Protein AF-A0A176RZR8-F1 (afdb_monomer)

Foldseek 3Di:
DDPVVVVVLCVVQVQQQHDSVVSVVCVVVVHDRDRDPDHPVLVVV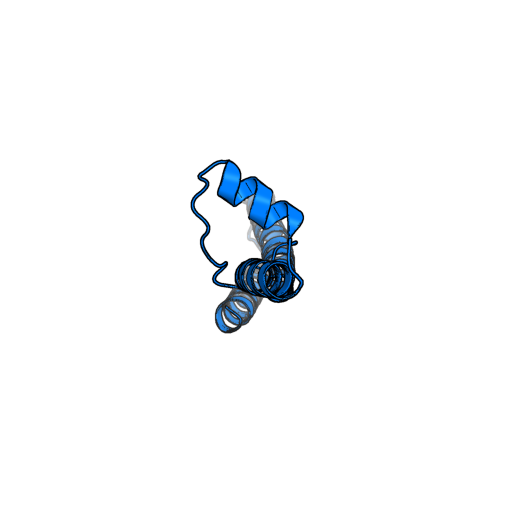LVVLVVVLVVLVVVLVVQCVVQVVHDGPVVVSVVSVVVSVVSVVVNVVSD

Structure (mmCIF, N/CA/C/O backbone):
data_AF-A0A176RZR8-F1
#
_entry.id   AF-A0A176RZR8-F1
#
loop_
_atom_site.group_PDB
_atom_site.id
_atom_site.type_symbol
_atom_site.label_atom_id
_atom_site.label_alt_id
_atom_site.label_comp_id
_atom_site.label_asym_id
_atom_site.label_entity_id
_atom_site.label_seq_id
_atom_site.pdbx_PDB_ins_code
_atom_site.Cartn_x
_atom_site.Cartn_y
_atom_site.Cartn_z
_atom_site.occupancy
_atom_site.B_iso_or_equiv
_atom_site.auth_seq_id
_atom_site.auth_comp_id
_atom_site.auth_asym_id
_atom_site.auth_atom_id
_atom_site.pdbx_PDB_model_num
ATOM 1 N N . MET A 1 1 ? -29.771 3.290 31.545 1.00 61.56 1 MET A N 1
ATOM 2 C CA . MET A 1 1 ? -28.440 2.669 31.414 1.00 61.56 1 MET A CA 1
ATOM 3 C C . MET A 1 1 ? -27.673 2.933 32.684 1.00 61.56 1 MET A C 1
ATOM 5 O O . MET A 1 1 ? -27.531 4.091 33.055 1.00 61.56 1 MET A O 1
ATOM 9 N N . SER A 1 2 ? -27.223 1.879 33.352 1.00 87.38 2 SER A N 1
ATOM 10 C CA . SER A 1 2 ? -26.266 2.013 34.448 1.00 87.38 2 SER A CA 1
ATOM 11 C C . SER A 1 2 ? -24.863 2.290 33.899 1.00 87.38 2 SER A C 1
ATOM 13 O O . SER A 1 2 ? -24.547 1.954 32.755 1.00 87.38 2 SER A O 1
ATOM 15 N N . GLU A 1 3 ? -23.998 2.872 34.724 1.00 87.44 3 GLU A N 1
ATOM 16 C CA . GLU A 1 3 ? -22.592 3.105 34.377 1.00 87.44 3 GLU A CA 1
ATOM 17 C C . GLU A 1 3 ? -21.876 1.798 33.987 1.00 87.44 3 GLU A C 1
ATOM 19 O O . GLU A 1 3 ? -21.123 1.756 33.013 1.00 87.44 3 GLU A O 1
ATOM 24 N N . SER A 1 4 ? -22.209 0.690 34.662 1.00 89.56 4 SER A N 1
AT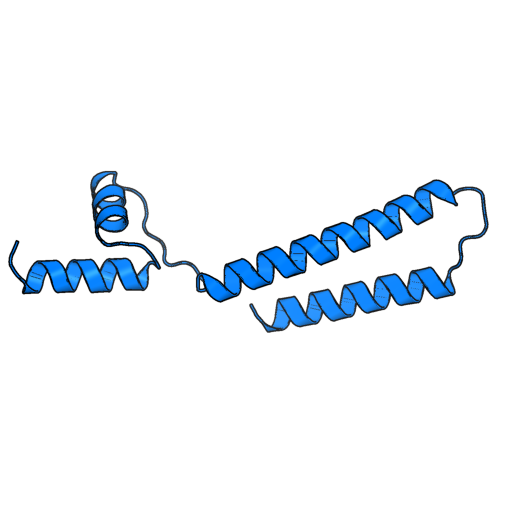OM 25 C CA . SER A 1 4 ? -21.658 -0.635 34.351 1.00 89.56 4 SER A CA 1
ATOM 26 C C . SER A 1 4 ? -22.058 -1.152 32.962 1.00 89.56 4 SER A C 1
ATOM 28 O O . SER A 1 4 ? -21.263 -1.803 32.283 1.00 89.56 4 SER A O 1
ATOM 30 N N . GLU A 1 5 ? -23.276 -0.851 32.504 1.00 87.25 5 GLU A N 1
ATOM 31 C CA . GLU A 1 5 ? -23.747 -1.229 31.169 1.00 87.25 5 GLU A CA 1
ATOM 32 C C . GLU A 1 5 ? -23.052 -0.401 30.094 1.00 87.25 5 GLU A C 1
ATOM 34 O O . GLU A 1 5 ? -22.638 -0.943 29.068 1.00 87.25 5 GLU A O 1
ATOM 39 N N . TYR A 1 6 ? -22.877 0.900 30.343 1.00 91.06 6 TYR A N 1
ATOM 40 C CA . TYR A 1 6 ? -22.131 1.765 29.436 1.00 91.06 6 TYR A CA 1
ATOM 41 C C . TYR A 1 6 ? -20.683 1.292 29.284 1.00 91.06 6 TYR A C 1
ATOM 43 O O . TYR A 1 6 ? -20.182 1.208 28.163 1.00 91.06 6 TYR A O 1
ATOM 51 N N . LEU A 1 7 ? -20.030 0.907 30.384 1.00 92.31 7 LEU A N 1
ATOM 52 C CA . LEU A 1 7 ? -18.643 0.447 30.363 1.00 92.31 7 LEU A CA 1
ATOM 53 C C . LEU A 1 7 ? -18.467 -0.840 29.540 1.00 92.31 7 LEU A C 1
ATOM 55 O O . LEU A 1 7 ? -17.537 -0.939 28.741 1.00 92.31 7 LEU A O 1
ATOM 59 N N . LYS A 1 8 ? -19.407 -1.789 29.649 1.00 91.38 8 LYS A N 1
ATOM 60 C CA . LYS A 1 8 ? -19.422 -3.018 28.831 1.00 91.38 8 LYS A CA 1
ATOM 61 C C . LYS A 1 8 ? -19.613 -2.723 27.340 1.00 91.38 8 LYS A C 1
ATOM 63 O O . LYS A 1 8 ? -18.965 -3.345 26.494 1.00 91.38 8 LYS A O 1
ATOM 68 N N . LEU A 1 9 ? -20.490 -1.772 27.004 1.00 91.69 9 LEU A N 1
ATOM 69 C CA . LEU A 1 9 ? -20.690 -1.327 25.620 1.00 91.69 9 LEU A CA 1
ATOM 70 C C . LEU A 1 9 ? -19.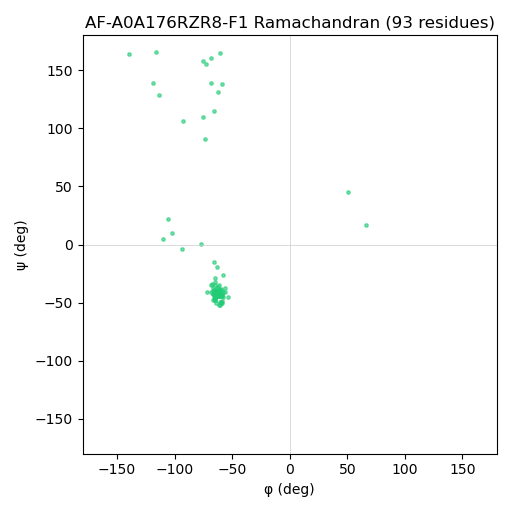444 -0.626 25.073 1.00 91.69 9 LEU A C 1
ATOM 72 O O . LEU A 1 9 ? -19.067 -0.878 23.930 1.00 91.69 9 LEU A O 1
ATOM 76 N N . LYS A 1 10 ? -18.786 0.201 25.892 1.00 92.12 10 LYS A N 1
ATOM 77 C CA . LYS A 1 10 ? -17.529 0.874 25.555 1.00 92.12 10 LYS A CA 1
ATOM 78 C C . LYS A 1 10 ? -16.417 -0.127 25.246 1.00 92.12 10 LYS A C 1
ATOM 80 O O . LYS A 1 10 ? -15.890 -0.085 24.141 1.00 92.12 10 LYS A O 1
ATOM 85 N N . GLN A 1 11 ? -16.164 -1.090 26.132 1.00 90.88 11 GLN A N 1
ATOM 86 C CA . GLN A 1 11 ? -15.167 -2.148 25.905 1.00 90.88 11 GLN A CA 1
ATOM 87 C C . GLN A 1 11 ? -15.449 -2.967 24.634 1.00 90.88 11 GLN A C 1
ATOM 89 O O . GLN A 1 11 ? -14.541 -3.279 23.861 1.00 90.88 11 GLN A O 1
ATOM 94 N N . SER A 1 12 ? -16.721 -3.296 24.381 1.00 89.25 12 SER A N 1
ATOM 95 C CA . SER A 1 12 ? -17.120 -4.034 23.173 1.00 89.25 12 SER A CA 1
ATOM 96 C C . SER A 1 12 ? -16.892 -3.216 21.896 1.00 89.25 12 SER A C 1
ATOM 98 O O . SER A 1 12 ? -16.445 -3.753 20.884 1.00 89.25 12 SER A O 1
ATOM 100 N N . ALA A 1 13 ? -17.191 -1.916 21.938 1.00 89.75 13 ALA A N 1
ATOM 101 C CA . ALA A 1 13 ? -16.990 -1.004 20.818 1.00 89.75 13 ALA A CA 1
ATOM 102 C C . ALA A 1 13 ? -15.494 -0.773 20.533 1.00 89.75 13 ALA A C 1
ATOM 104 O O . ALA A 1 13 ? -15.080 -0.815 19.373 1.00 89.75 13 ALA A O 1
ATOM 105 N N . GLU A 1 14 ? -14.681 -0.624 21.583 1.00 87.81 14 GLU A N 1
ATOM 106 C CA . GLU A 1 14 ? -13.220 -0.489 21.505 1.00 87.81 14 GLU A CA 1
ATOM 107 C C . GLU A 1 14 ? -12.568 -1.728 20.883 1.00 87.81 14 GLU A C 1
ATOM 109 O O . GLU A 1 14 ? -11.780 -1.597 19.951 1.00 87.81 14 GLU A O 1
ATOM 114 N N . THR A 1 15 ? -12.987 -2.932 21.292 1.00 84.56 15 THR A N 1
ATOM 115 C CA . THR A 1 15 ? -12.506 -4.204 20.710 1.00 84.56 15 THR A CA 1
ATOM 116 C C . THR A 1 15 ? -12.769 -4.294 19.198 1.00 84.56 15 THR A C 1
ATOM 118 O O . THR A 1 15 ? -12.065 -4.984 18.462 1.00 84.56 15 THR A O 1
ATOM 121 N N . LEU A 1 16 ? -13.783 -3.581 18.706 1.00 86.31 16 LEU A N 1
ATOM 122 C CA . LEU A 1 16 ? -14.168 -3.547 17.296 1.00 86.31 16 LEU A CA 1
ATOM 123 C C . LEU A 1 16 ? -13.697 -2.274 16.572 1.00 86.31 16 LEU A C 1
ATOM 125 O O . LEU A 1 16 ? -14.103 -2.049 15.429 1.00 86.31 16 LEU A O 1
ATOM 129 N N . ASN A 1 17 ? -12.847 -1.458 17.208 1.00 82.62 17 ASN A N 1
ATOM 130 C CA . ASN A 1 17 ? -12.348 -0.180 16.691 1.00 82.62 17 ASN A CA 1
ATOM 131 C C . ASN A 1 17 ? -13.475 0.753 16.201 1.00 82.62 17 ASN A C 1
ATOM 133 O O . ASN A 1 17 ? -13.407 1.310 15.103 1.00 82.62 17 ASN A O 1
ATOM 137 N N . MET A 1 18 ? -14.554 0.889 16.975 1.00 88.69 18 MET A N 1
ATOM 138 C CA . MET A 1 18 ? -15.675 1.774 16.644 1.00 88.69 18 MET A CA 1
ATOM 139 C C . MET A 1 18 ? -16.205 2.517 17.870 1.00 88.69 18 MET A C 1
ATOM 141 O O . MET A 1 18 ? -15.946 2.145 19.009 1.00 88.69 18 MET A O 1
ATOM 145 N N . SER A 1 19 ? -16.978 3.578 17.639 1.00 90.31 19 SER A N 1
ATOM 146 C CA . SER A 1 19 ? -17.632 4.312 18.723 1.00 90.31 19 SER A CA 1
ATOM 147 C C . SER A 1 19 ? -18.806 3.523 19.313 1.00 90.31 19 SER A C 1
ATOM 149 O O . SER A 1 19 ? -19.439 2.713 18.628 1.00 90.31 19 SER A O 1
ATOM 151 N N . VAL A 1 20 ? -19.151 3.799 20.575 1.00 92.50 20 VAL A N 1
ATOM 152 C CA . VAL A 1 20 ? -20.310 3.184 21.248 1.00 92.50 20 VAL A CA 1
ATOM 153 C C . VAL A 1 20 ? -21.612 3.352 20.445 1.00 92.50 20 VAL A C 1
ATOM 155 O O . VAL A 1 20 ? -22.300 2.350 20.241 1.00 92.50 20 VAL A O 1
ATOM 158 N N . PRO A 1 21 ? -21.949 4.541 19.897 1.00 93.19 21 PRO A N 1
ATOM 159 C CA . PRO A 1 21 ? -23.136 4.689 19.053 1.00 93.19 21 PRO A CA 1
ATOM 160 C C . PRO A 1 21 ? -23.100 3.820 17.789 1.00 93.19 21 PRO A C 1
ATOM 162 O O . PRO A 1 21 ? -24.114 3.229 17.417 1.00 93.19 21 PRO A O 1
ATOM 165 N N . ALA A 1 22 ? -21.938 3.700 17.135 1.00 91.12 22 ALA A N 1
ATOM 166 C CA . ALA A 1 22 ? -21.786 2.870 15.940 1.00 91.12 22 ALA A CA 1
ATOM 167 C C . ALA A 1 22 ? -21.945 1.375 16.258 1.00 91.12 22 ALA A C 1
ATOM 169 O O . ALA A 1 22 ? -22.603 0.653 15.504 1.00 91.12 22 ALA A O 1
ATOM 170 N N . PHE A 1 23 ? -21.400 0.929 17.393 1.00 92.06 23 PHE A N 1
ATOM 171 C CA . PHE A 1 23 ? -21.558 -0.432 17.897 1.00 92.06 23 PHE A CA 1
ATOM 172 C C . PHE A 1 23 ? -23.023 -0.768 18.174 1.00 92.06 23 PHE A C 1
ATOM 174 O O . PHE A 1 23 ? -23.537 -1.754 17.646 1.00 92.06 23 PHE A O 1
ATOM 181 N N . VAL A 1 24 ? -23.715 0.076 18.946 1.00 93.19 24 VAL A N 1
ATOM 182 C CA . VAL A 1 24 ? -25.130 -0.130 19.289 1.00 93.19 24 VAL A CA 1
ATOM 183 C C . VAL A 1 24 ? -25.993 -0.145 18.028 1.00 93.19 24 VAL A C 1
ATOM 185 O O . VAL A 1 24 ? -26.815 -1.045 17.870 1.00 93.19 24 VAL A O 1
ATOM 188 N N . LYS A 1 25 ? -25.756 0.778 17.085 1.00 93.69 25 LYS A N 1
ATOM 189 C CA . LYS A 1 25 ? -26.465 0.818 15.798 1.00 93.69 25 LYS A CA 1
ATOM 190 C C . LYS A 1 25 ? -26.278 -0.473 14.998 1.00 93.69 25 LYS A C 1
ATOM 192 O O . LYS A 1 25 ? -27.263 -1.064 14.567 1.00 93.69 25 LYS A O 1
ATOM 197 N N . LYS A 1 26 ? -25.037 -0.939 14.819 1.00 90.81 26 LYS A N 1
ATOM 198 C CA . LYS A 1 26 ? -24.757 -2.175 14.069 1.00 90.81 26 LYS A CA 1
ATOM 199 C C . LYS A 1 26 ? -25.324 -3.416 14.760 1.00 90.81 26 LYS A C 1
ATOM 201 O O . LYS A 1 26 ? -25.862 -4.289 14.084 1.00 90.81 26 LYS A O 1
ATOM 206 N N . LYS A 1 27 ? -25.246 -3.476 16.093 1.00 89.25 27 LYS A N 1
ATOM 207 C CA . LYS A 1 27 ? -25.825 -4.566 16.887 1.00 89.25 27 LYS A CA 1
ATOM 208 C C . LYS A 1 27 ? -27.350 -4.605 16.753 1.00 89.25 27 LYS A C 1
ATOM 210 O O . LYS A 1 27 ? -27.902 -5.677 16.541 1.00 89.25 27 LYS A O 1
ATOM 215 N N . ALA A 1 28 ? -28.016 -3.449 16.803 1.00 91.88 28 ALA A N 1
ATOM 216 C CA . ALA A 1 28 ? -29.463 -3.336 16.601 1.00 91.88 28 ALA A CA 1
ATOM 217 C C . ALA A 1 28 ? -29.897 -3.727 15.178 1.00 91.88 28 ALA A C 1
ATOM 219 O O . ALA A 1 28 ? -30.969 -4.288 14.992 1.00 91.88 28 ALA A O 1
ATOM 220 N N . GLN A 1 29 ? -29.047 -3.479 14.179 1.00 93.25 29 GLN A N 1
ATOM 221 C CA . GLN A 1 29 ? -29.265 -3.896 12.790 1.00 93.25 29 GLN A CA 1
ATOM 222 C C . GLN A 1 29 ? -28.987 -5.391 12.542 1.00 93.25 29 GLN A C 1
ATOM 224 O O . GLN A 1 29 ? -29.088 -5.841 11.404 1.00 93.25 29 GLN A O 1
ATOM 229 N N . GLY A 1 30 ? -28.593 -6.161 13.565 1.00 87.88 30 GLY A N 1
ATOM 230 C CA . GLY A 1 30 ? -28.228 -7.574 13.413 1.00 87.88 30 GLY A CA 1
ATOM 231 C C . GLY A 1 30 ? -26.959 -7.799 12.582 1.00 87.88 30 GLY A C 1
ATOM 232 O O . GLY A 1 30 ? -26.718 -8.907 12.107 1.00 87.88 30 GLY A O 1
ATOM 233 N N . ALA A 1 31 ? -26.140 -6.761 12.380 1.00 86.31 31 ALA A N 1
ATOM 234 C CA . ALA A 1 31 ? -24.938 -6.862 11.566 1.00 86.31 31 ALA A CA 1
ATOM 235 C C . ALA A 1 31 ? -23.897 -7.760 12.247 1.00 86.31 31 ALA A C 1
ATOM 237 O O . ALA A 1 31 ? -23.651 -7.654 13.451 1.00 86.31 31 ALA A O 1
ATOM 238 N N . ARG A 1 32 ? -23.218 -8.604 11.462 1.00 84.06 32 ARG A N 1
ATOM 239 C CA . ARG A 1 32 ? -22.094 -9.400 11.964 1.00 84.06 32 ARG A CA 1
ATOM 240 C C . ARG A 1 32 ? -20.948 -8.464 12.351 1.00 84.06 32 ARG A C 1
ATOM 242 O O . ARG A 1 32 ? -20.369 -7.785 11.504 1.00 84.06 32 ARG A O 1
ATOM 249 N N . LEU A 1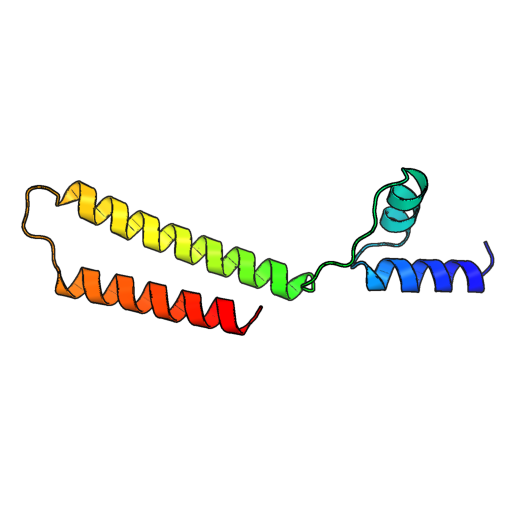 33 ? -20.626 -8.435 13.638 1.00 83.19 33 LEU A N 1
ATOM 250 C CA . LEU A 1 33 ? -19.530 -7.644 14.183 1.00 83.19 33 LEU A CA 1
ATOM 251 C C . LEU A 1 33 ? -18.269 -8.505 14.226 1.00 83.19 33 LEU A C 1
ATOM 253 O O . LEU A 1 33 ? -18.163 -9.417 15.041 1.00 83.19 33 LEU A O 1
ATOM 257 N N . VAL A 1 34 ? -17.332 -8.233 13.321 1.00 80.75 34 VAL A N 1
ATOM 258 C CA . VAL A 1 34 ? -16.029 -8.904 13.271 1.00 80.75 34 VAL A CA 1
ATOM 259 C C . VAL A 1 34 ? -14.958 -7.874 13.590 1.00 80.75 34 VAL A C 1
ATOM 261 O O . VAL A 1 34 ? -14.943 -6.798 12.988 1.00 80.75 34 VAL A O 1
ATOM 264 N N . ALA A 1 35 ? -14.085 -8.199 14.543 1.00 78.56 35 ALA A N 1
ATOM 265 C CA . ALA A 1 35 ? -12.947 -7.356 14.869 1.00 78.56 35 ALA A CA 1
ATOM 266 C C . ALA A 1 35 ? -12.028 -7.238 13.639 1.00 78.56 35 ALA A C 1
ATOM 268 O O . ALA A 1 35 ? -11.709 -8.256 13.015 1.00 78.56 35 ALA A O 1
ATOM 269 N N . PRO A 1 36 ? -11.617 -6.020 13.252 1.00 79.38 36 PRO A N 1
ATOM 270 C CA . PRO A 1 36 ? -10.622 -5.846 12.203 1.00 79.38 36 PRO A CA 1
ATOM 271 C C . PRO A 1 36 ? -9.316 -6.553 12.585 1.00 79.38 36 PRO A C 1
ATOM 273 O O . PRO A 1 36 ? -8.878 -6.436 13.724 1.00 79.38 36 PRO A O 1
ATOM 276 N N . LYS A 1 37 ? -8.678 -7.245 11.631 1.00 85.81 37 LYS A N 1
ATOM 277 C CA . LYS A 1 37 ? -7.374 -7.899 11.858 1.00 85.81 37 LYS A CA 1
ATOM 278 C C . LYS A 1 37 ? -6.245 -6.902 12.135 1.00 85.81 37 LYS A C 1
ATOM 280 O O . LYS A 1 37 ? -5.306 -7.234 12.837 1.00 85.81 37 LYS A O 1
ATOM 285 N N . LEU A 1 38 ? -6.366 -5.697 11.579 1.00 85.62 38 LEU A N 1
ATOM 286 C CA . LEU A 1 38 ? -5.422 -4.599 11.746 1.00 85.62 38 LEU A CA 1
ATOM 287 C C . LEU A 1 38 ? -6.126 -3.415 12.408 1.00 85.62 38 LEU A C 1
ATOM 289 O O . LEU A 1 38 ? -7.265 -3.064 12.042 1.00 85.62 38 LEU A O 1
ATOM 293 N N . ASP A 1 39 ? -5.428 -2.764 13.334 1.00 85.75 39 ASP A N 1
ATOM 294 C CA . ASP A 1 39 ? -5.877 -1.511 13.927 1.00 85.75 39 ASP A CA 1
ATOM 295 C C . ASP A 1 39 ? -6.037 -0.420 12.854 1.00 85.75 39 ASP A C 1
ATOM 297 O O . ASP A 1 39 ? -5.619 -0.555 11.698 1.00 85.75 39 ASP A O 1
ATOM 301 N N . GLN A 1 40 ? -6.731 0.658 13.212 1.00 82.88 40 GLN A N 1
ATOM 302 C CA . GLN A 1 40 ? -7.055 1.721 12.266 1.00 82.88 40 GLN A CA 1
ATOM 303 C C . GLN A 1 40 ? -5.804 2.409 11.703 1.00 82.88 40 GLN A C 1
ATOM 305 O O . GLN A 1 40 ? -5.767 2.680 10.502 1.00 82.88 40 GLN A O 1
ATOM 310 N N . THR A 1 41 ? -4.803 2.671 12.542 1.00 88.31 41 THR A N 1
ATOM 311 C CA . THR A 1 41 ? -3.578 3.380 12.161 1.00 88.31 41 THR A CA 1
ATOM 312 C C . THR A 1 41 ? -2.773 2.543 11.177 1.00 88.31 41 THR A C 1
ATOM 314 O O . THR A 1 41 ? -2.419 3.033 10.101 1.00 88.31 41 THR A O 1
ATOM 317 N N . THR A 1 42 ? -2.571 1.257 11.479 1.00 90.00 42 THR A N 1
ATOM 318 C CA . THR A 1 42 ? -1.867 0.327 10.584 1.00 90.00 42 THR A CA 1
ATOM 319 C C . THR A 1 42 ? -2.598 0.189 9.254 1.00 90.00 42 THR A C 1
ATOM 321 O O . THR A 1 42 ? -1.978 0.324 8.200 1.00 90.00 42 THR A O 1
ATOM 324 N N . ARG A 1 43 ? -3.933 0.045 9.263 1.00 90.00 43 ARG A N 1
ATOM 325 C CA . ARG A 1 43 ? -4.733 0.003 8.022 1.00 90.00 43 ARG A CA 1
ATOM 326 C C . ARG A 1 43 ? -4.558 1.250 7.164 1.00 90.00 43 ARG A C 1
ATOM 328 O O . ARG A 1 43 ? -4.435 1.134 5.949 1.00 90.00 43 ARG A O 1
ATOM 335 N N . GLN A 1 44 ? -4.594 2.432 7.778 1.00 90.69 44 GLN A N 1
ATOM 336 C CA . GLN A 1 44 ? -4.458 3.698 7.060 1.00 90.69 44 GLN A CA 1
ATOM 337 C C . GLN A 1 44 ? -3.056 3.856 6.467 1.00 90.69 44 GLN A C 1
ATOM 339 O O . GLN A 1 44 ? -2.937 4.259 5.310 1.00 90.69 44 GLN A O 1
ATOM 344 N N . SER A 1 45 ? -2.012 3.494 7.221 1.00 94.19 45 SER A N 1
ATOM 345 C CA . SER A 1 45 ? -0.641 3.526 6.708 1.00 94.19 45 SER A CA 1
ATOM 346 C C . SER A 1 45 ? -0.457 2.544 5.555 1.00 94.19 45 SER A C 1
ATOM 348 O O . SER A 1 45 ? -0.018 2.960 4.490 1.00 94.19 45 SER A O 1
ATOM 350 N N . VAL A 1 46 ? -0.859 1.280 5.723 1.00 93.81 46 VAL A N 1
ATOM 351 C CA . VAL A 1 46 ? -0.750 0.250 4.677 1.00 93.81 46 VAL A CA 1
ATOM 352 C C . VAL A 1 46 ? -1.514 0.667 3.418 1.00 93.81 46 VAL A C 1
ATOM 354 O O . VAL A 1 46 ? -0.989 0.558 2.316 1.00 93.81 46 VAL A O 1
ATOM 357 N N . ALA A 1 47 ? -2.730 1.208 3.552 1.00 93.38 47 ALA A N 1
ATOM 358 C CA . ALA A 1 47 ? -3.506 1.676 2.404 1.00 93.38 47 ALA A CA 1
ATOM 359 C C . ALA A 1 47 ? -2.816 2.826 1.648 1.00 93.38 47 ALA A C 1
ATOM 361 O O . ALA A 1 47 ? -2.834 2.855 0.414 1.00 93.38 47 ALA A O 1
ATOM 362 N N . LYS A 1 48 ? -2.193 3.764 2.372 1.00 95.31 48 LYS A N 1
ATOM 363 C CA . LYS A 1 48 ? -1.417 4.858 1.775 1.00 95.31 48 LYS A CA 1
ATOM 364 C C . LYS A 1 48 ? -0.190 4.321 1.036 1.00 95.31 48 LYS A C 1
ATOM 366 O O . LYS A 1 48 ? 0.019 4.687 -0.120 1.00 95.31 48 LYS A O 1
ATOM 371 N N . ASP A 1 49 ? 0.566 3.434 1.675 1.00 95.00 49 ASP A N 1
ATOM 372 C CA . ASP A 1 49 ? 1.795 2.865 1.119 1.00 95.00 49 ASP A CA 1
ATOM 373 C C . ASP A 1 49 ? 1.490 2.043 -0.149 1.00 95.00 49 ASP A C 1
ATOM 375 O O . ASP A 1 49 ? 2.114 2.245 -1.193 1.00 95.00 49 ASP A O 1
ATOM 379 N N . LEU A 1 50 ? 0.433 1.220 -0.122 1.00 95.75 50 LEU A N 1
ATOM 380 C CA . LEU A 1 50 ? -0.050 0.482 -1.297 1.00 95.75 50 LEU A CA 1
ATOM 381 C C . LEU A 1 50 ? -0.524 1.409 -2.426 1.00 95.75 50 LEU A C 1
ATOM 383 O O . LEU A 1 50 ? -0.293 1.115 -3.599 1.00 95.75 50 LEU A O 1
ATOM 387 N N . SER A 1 51 ? -1.152 2.544 -2.103 1.00 95.62 51 SER A N 1
ATOM 388 C CA . SER A 1 51 ? -1.572 3.526 -3.116 1.00 95.62 51 SER A CA 1
ATOM 389 C C . SER A 1 51 ? -0.369 4.150 -3.829 1.00 95.62 51 SER A C 1
ATOM 391 O O . SER A 1 51 ? -0.390 4.328 -5.048 1.00 95.62 51 SER A O 1
ATOM 393 N N . MET A 1 52 ? 0.702 4.445 -3.086 1.00 95.12 52 MET A N 1
ATOM 394 C CA . MET A 1 52 ? 1.955 4.949 -3.655 1.00 95.12 52 MET A CA 1
ATOM 395 C C . MET A 1 52 ? 2.641 3.897 -4.537 1.00 95.12 52 MET A C 1
ATOM 397 O O . MET A 1 52 ? 3.108 4.234 -5.627 1.00 95.12 52 MET A O 1
ATOM 401 N N . LEU A 1 53 ? 2.645 2.626 -4.118 1.00 95.50 53 L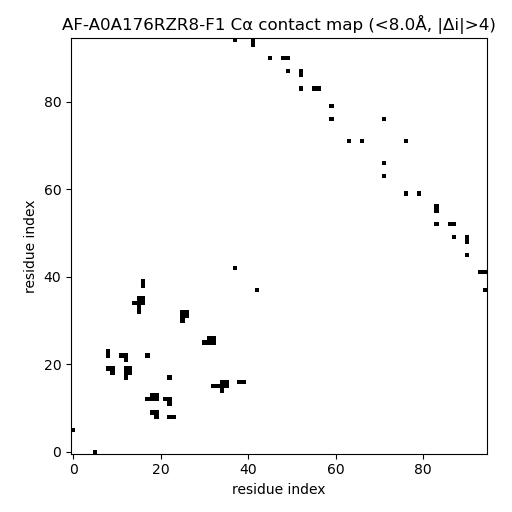EU A N 1
ATOM 402 C CA . LEU A 1 53 ? 3.151 1.521 -4.939 1.00 95.50 53 LEU A CA 1
ATOM 403 C C . LEU A 1 53 ? 2.356 1.345 -6.234 1.00 95.50 53 LEU A C 1
ATOM 405 O O . LEU A 1 53 ? 2.951 1.218 -7.302 1.00 95.50 53 LEU A O 1
ATOM 409 N N . GLY A 1 54 ? 1.025 1.408 -6.168 1.00 95.44 54 GLY A N 1
ATOM 410 C CA . GLY A 1 54 ? 0.172 1.343 -7.356 1.00 95.44 54 GLY A CA 1
ATOM 411 C C . GLY A 1 54 ? 0.461 2.472 -8.349 1.00 95.44 54 GLY A C 1
ATOM 412 O O . GLY A 1 54 ? 0.504 2.243 -9.559 1.00 95.44 54 GLY A O 1
ATOM 413 N N . ALA A 1 55 ? 0.729 3.685 -7.855 1.00 96.19 55 ALA A N 1
ATOM 414 C CA . ALA A 1 55 ? 1.123 4.807 -8.703 1.00 96.19 55 ALA A CA 1
ATOM 415 C C . ALA A 1 55 ? 2.476 4.570 -9.399 1.00 96.19 55 ALA A C 1
ATOM 417 O O . ALA A 1 55 ? 2.590 4.848 -10.594 1.00 96.19 55 ALA A O 1
ATOM 418 N N . ASN A 1 56 ? 3.474 4.028 -8.692 1.00 94.31 56 ASN A N 1
ATOM 419 C CA . ASN A 1 56 ? 4.774 3.687 -9.275 1.00 94.31 56 ASN A CA 1
ATOM 420 C C . ASN A 1 56 ? 4.657 2.561 -10.321 1.00 94.31 56 ASN A C 1
ATOM 422 O O . ASN A 1 56 ? 5.124 2.729 -11.446 1.00 94.31 56 ASN A O 1
ATOM 426 N N . ALA A 1 57 ? 3.927 1.481 -10.016 1.00 95.69 57 ALA A N 1
ATOM 427 C CA . ALA A 1 57 ? 3.647 0.408 -10.976 1.00 95.69 57 ALA A CA 1
ATOM 428 C C . ALA A 1 57 ? 2.975 0.937 -12.255 1.00 95.69 57 ALA A C 1
ATOM 430 O O . ALA A 1 57 ? 3.329 0.550 -13.368 1.00 95.69 57 ALA A O 1
ATOM 431 N N . ASN A 1 58 ? 2.036 1.876 -12.114 1.00 97.12 58 ASN A N 1
ATOM 432 C CA . ASN A 1 58 ? 1.371 2.500 -13.254 1.00 97.12 58 ASN A CA 1
ATOM 433 C C . ASN A 1 58 ? 2.321 3.375 -14.092 1.00 97.12 58 ASN A C 1
ATOM 435 O O . ASN A 1 58 ? 2.172 3.452 -15.310 1.00 97.12 58 ASN A O 1
ATOM 439 N N . GLN A 1 59 ? 3.301 4.037 -13.469 1.00 94.62 59 GLN A N 1
ATOM 440 C CA . GLN A 1 59 ? 4.338 4.780 -14.195 1.00 94.62 59 GLN A CA 1
ATOM 441 C C . GLN A 1 59 ? 5.232 3.836 -15.003 1.00 94.62 59 GLN A C 1
ATOM 443 O O . GLN A 1 59 ? 5.477 4.111 -16.175 1.00 94.62 59 GLN A O 1
ATOM 448 N N . ILE A 1 60 ? 5.635 2.702 -14.420 1.00 93.44 60 ILE A N 1
ATOM 449 C CA . ILE A 1 60 ? 6.392 1.657 -15.122 1.00 93.44 60 ILE A CA 1
ATOM 450 C C . ILE A 1 60 ? 5.601 1.148 -16.334 1.00 93.44 60 ILE A C 1
ATOM 452 O O . ILE A 1 60 ? 6.117 1.131 -17.448 1.00 93.44 60 ILE A O 1
ATOM 456 N N . ALA A 1 61 ? 4.320 0.814 -16.149 1.00 94.62 61 ALA A N 1
ATOM 457 C CA . ALA A 1 61 ? 3.464 0.361 -17.244 1.00 94.62 61 ALA A CA 1
ATOM 458 C C . ALA A 1 61 ? 3.349 1.408 -18.367 1.00 94.62 61 ALA A C 1
ATOM 460 O O . ALA A 1 61 ? 3.470 1.075 -19.545 1.00 94.62 61 ALA A O 1
ATOM 461 N N . LYS A 1 62 ? 3.159 2.689 -18.017 1.00 95.31 62 LYS A N 1
ATOM 462 C CA . LYS A 1 62 ? 3.134 3.789 -18.994 1.00 95.31 62 LYS A CA 1
ATOM 463 C C . LYS A 1 62 ? 4.453 3.914 -19.750 1.00 95.31 62 LYS A C 1
ATOM 465 O O . LYS A 1 62 ? 4.414 4.070 -20.965 1.00 95.31 62 LYS A O 1
ATOM 47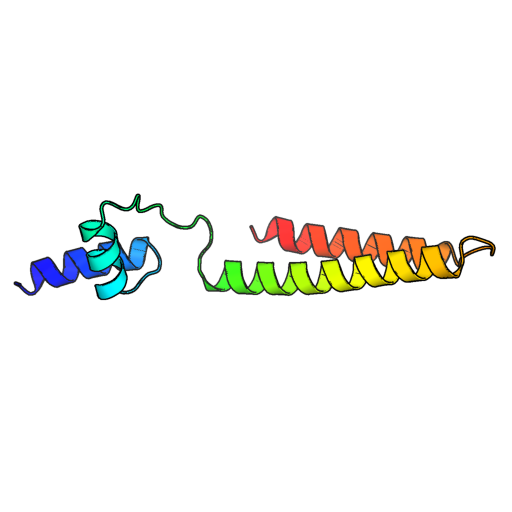0 N N . TYR A 1 63 ? 5.585 3.826 -19.055 1.00 92.75 63 TYR A N 1
ATOM 471 C CA . TYR A 1 63 ? 6.906 3.876 -19.675 1.00 92.75 63 TYR A CA 1
ATOM 472 C C . TYR A 1 63 ? 7.086 2.741 -20.688 1.00 92.75 63 TYR A C 1
ATOM 474 O O . TYR A 1 63 ? 7.422 3.009 -21.841 1.00 92.75 63 TYR A O 1
ATOM 482 N N . CYS A 1 64 ? 6.776 1.501 -20.297 1.00 91.56 64 CYS A N 1
ATOM 483 C CA . CYS A 1 64 ? 6.852 0.344 -21.190 1.00 91.56 64 CYS A CA 1
ATOM 484 C C . CYS A 1 64 ? 5.955 0.511 -22.423 1.00 91.56 64 CYS A C 1
ATOM 486 O O . CYS A 1 64 ? 6.389 0.242 -23.537 1.00 91.56 64 CYS A O 1
ATOM 488 N N . ASN A 1 65 ? 4.728 1.011 -22.248 1.00 92.12 65 ASN A N 1
ATOM 489 C CA . ASN A 1 65 ? 3.811 1.249 -23.365 1.00 92.12 65 ASN A CA 1
ATOM 490 C C . ASN A 1 65 ? 4.302 2.357 -24.311 1.00 92.12 65 ASN A C 1
ATOM 492 O O . ASN A 1 65 ? 4.113 2.261 -25.522 1.00 92.12 65 ASN A O 1
ATOM 496 N N . GLN A 1 66 ? 4.920 3.413 -23.776 1.00 91.31 66 GLN A N 1
ATOM 497 C CA . GLN A 1 66 ? 5.466 4.513 -24.577 1.00 91.31 66 GLN A CA 1
ATOM 498 C C . GLN A 1 66 ? 6.672 4.078 -25.413 1.00 91.31 66 GLN A C 1
ATOM 500 O O . GLN A 1 66 ? 6.808 4.526 -26.544 1.00 91.31 66 GLN A O 1
ATOM 505 N N . HIS A 1 67 ? 7.497 3.173 -24.886 1.00 88.62 67 HIS A N 1
ATOM 506 C CA . HIS A 1 67 ? 8.734 2.718 -25.526 1.00 88.62 67 HIS A CA 1
ATOM 507 C C . HIS A 1 67 ? 8.600 1.300 -26.102 1.00 88.62 67 HIS A C 1
ATOM 509 O O . HIS A 1 67 ? 9.593 0.616 -26.308 1.00 88.62 67 HIS A O 1
ATOM 515 N N . GLN A 1 68 ? 7.375 0.833 -26.371 1.00 85.31 68 GLN A N 1
ATOM 516 C CA . GLN A 1 68 ? 7.103 -0.550 -26.798 1.00 85.31 68 GLN A CA 1
ATOM 517 C C . GLN A 1 68 ? 7.737 -0.932 -28.151 1.00 85.31 68 GLN A C 1
ATOM 519 O O . GLN A 1 68 ? 7.865 -2.113 -28.466 1.00 85.31 68 GLN A O 1
ATOM 524 N N . HIS A 1 69 ? 8.106 0.062 -28.962 1.00 89.12 69 HIS A N 1
ATOM 525 C CA . HIS A 1 69 ? 8.758 -0.110 -30.265 1.00 89.12 69 HIS A CA 1
ATOM 526 C C . HIS A 1 69 ? 10.225 0.342 -30.261 1.00 89.12 69 HIS A C 1
ATOM 528 O O . HIS A 1 69 ? 10.877 0.341 -31.302 1.00 89.12 69 HIS A O 1
ATOM 534 N N . GLU A 1 70 ? 10.739 0.726 -29.096 1.00 88.56 70 GLU A N 1
ATOM 535 C CA . GLU A 1 70 ? 12.110 1.175 -28.889 1.00 88.56 70 GLU A CA 1
ATOM 536 C C . GLU A 1 70 ? 12.821 0.197 -27.951 1.00 88.56 70 GLU A C 1
ATOM 538 O O . GLU A 1 70 ? 12.182 -0.627 -27.301 1.00 88.56 70 GLU A O 1
ATOM 543 N N . ALA A 1 71 ? 14.150 0.263 -27.870 1.00 81.31 71 ALA A N 1
ATOM 544 C CA . ALA A 1 71 ? 14.875 -0.444 -26.821 1.00 81.31 71 ALA A CA 1
ATOM 545 C C . ALA A 1 71 ? 14.689 0.330 -25.500 1.00 81.31 71 ALA A C 1
ATOM 547 O O . ALA A 1 71 ? 15.242 1.426 -25.374 1.00 81.31 71 ALA A O 1
ATOM 548 N N . PRO A 1 72 ? 13.927 -0.186 -24.515 1.00 82.19 72 PRO A N 1
ATOM 549 C CA . PRO A 1 72 ? 13.740 0.499 -23.244 1.00 82.19 72 PRO A CA 1
ATOM 550 C C . PRO A 1 72 ? 15.048 0.516 -22.450 1.00 82.19 72 PRO A C 1
ATOM 552 O O . PRO A 1 72 ? 15.927 -0.329 -22.639 1.00 82.19 72 PRO A O 1
ATOM 555 N N . ASN A 1 73 ? 15.155 1.430 -21.487 1.00 88.69 73 ASN A N 1
ATOM 556 C CA . ASN A 1 73 ? 16.242 1.384 -20.515 1.00 88.69 73 ASN A CA 1
ATOM 557 C C . ASN A 1 73 ? 15.997 0.241 -19.510 1.00 88.69 73 ASN A C 1
ATOM 559 O O . ASN A 1 73 ? 15.333 0.424 -18.487 1.00 88.69 73 ASN A O 1
ATOM 563 N N . TYR A 1 74 ? 16.520 -0.946 -19.828 1.00 87.19 74 TYR A N 1
ATOM 564 C CA . TYR A 1 74 ? 16.344 -2.158 -19.026 1.00 87.19 74 TYR A CA 1
ATOM 565 C C . TYR A 1 74 ? 16.958 -2.057 -17.627 1.00 87.19 74 TYR A C 1
ATOM 567 O O . TYR A 1 74 ? 16.341 -2.526 -16.677 1.00 87.19 74 TYR A O 1
ATOM 575 N N . GLU A 1 75 ? 18.111 -1.402 -17.479 1.00 91.62 75 GLU A N 1
ATOM 576 C CA . GLU A 1 75 ? 18.765 -1.224 -16.175 1.00 91.62 75 GLU A CA 1
ATOM 577 C C . GLU A 1 75 ? 17.904 -0.356 -15.245 1.00 91.62 75 GLU A C 1
ATOM 579 O O . GLU A 1 75 ? 17.647 -0.705 -14.091 1.00 91.62 75 GLU A O 1
ATOM 584 N N . ALA A 1 76 ? 17.371 0.752 -15.769 1.00 90.12 76 ALA A N 1
ATOM 585 C CA . ALA A 1 76 ? 16.453 1.597 -15.015 1.00 90.12 76 ALA A CA 1
ATOM 586 C C . ALA A 1 76 ? 15.157 0.852 -14.664 1.00 90.12 76 ALA A C 1
ATOM 588 O O . ALA A 1 76 ? 14.640 1.002 -13.554 1.00 90.12 76 ALA A O 1
ATOM 589 N N . LEU A 1 77 ? 14.624 0.048 -15.587 1.00 91.69 77 LEU A N 1
ATOM 590 C CA . LEU A 1 77 ? 13.411 -0.733 -15.360 1.00 91.69 77 LEU A CA 1
ATOM 591 C C . LEU A 1 77 ? 13.616 -1.793 -14.270 1.00 91.69 77 LEU A C 1
ATOM 593 O O 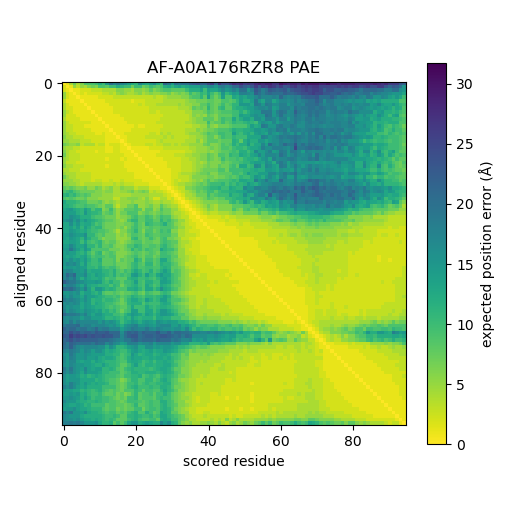. LEU A 1 77 ? 12.801 -1.891 -13.354 1.00 91.69 77 LEU A O 1
ATOM 597 N N . GLU A 1 78 ? 14.717 -2.540 -14.334 1.00 93.19 78 GLU A N 1
ATOM 598 C CA . GLU A 1 78 ? 15.083 -3.550 -13.341 1.00 93.19 78 GLU A CA 1
ATOM 599 C C . GLU A 1 78 ? 15.237 -2.932 -11.950 1.00 93.19 78 GLU A C 1
ATOM 601 O O . GLU A 1 78 ? 14.684 -3.452 -10.975 1.00 93.19 78 GLU A O 1
ATOM 606 N N . ARG A 1 79 ? 15.903 -1.775 -11.860 1.00 94.62 79 ARG A N 1
ATOM 607 C CA . ARG A 1 79 ? 16.029 -1.030 -10.606 1.00 94.62 79 ARG A CA 1
ATOM 608 C C . ARG A 1 79 ? 14.665 -0.629 -10.041 1.00 94.62 79 ARG A C 1
ATOM 610 O O . ARG A 1 79 ? 14.395 -0.894 -8.874 1.00 94.62 79 ARG A O 1
ATOM 617 N N . ASN A 1 80 ? 13.794 -0.026 -10.854 1.00 93.44 80 ASN A N 1
ATOM 618 C CA . ASN A 1 80 ? 12.465 0.411 -10.406 1.00 93.44 80 ASN A CA 1
ATOM 619 C C . ASN A 1 80 ? 11.590 -0.770 -9.954 1.00 93.44 80 ASN A C 1
ATOM 621 O O . ASN A 1 80 ? 10.898 -0.675 -8.942 1.00 93.44 80 ASN A O 1
ATOM 625 N N . ILE A 1 81 ? 11.635 -1.895 -10.676 1.00 94.44 81 ILE A N 1
ATOM 626 C CA . ILE A 1 81 ? 10.911 -3.118 -10.300 1.00 94.44 81 ILE A CA 1
ATOM 627 C C . ILE A 1 81 ? 11.455 -3.688 -8.983 1.00 94.44 81 ILE A C 1
ATOM 629 O O . ILE A 1 81 ? 10.673 -4.111 -8.130 1.00 94.44 81 ILE A O 1
ATOM 633 N N . SER A 1 82 ? 12.776 -3.673 -8.795 1.00 95.56 82 SER A N 1
ATOM 634 C CA . SER A 1 82 ? 13.417 -4.151 -7.566 1.00 95.56 82 SER A CA 1
ATOM 635 C C . SER A 1 82 ? 13.032 -3.296 -6.358 1.00 95.56 82 SER A C 1
ATOM 637 O O . SER A 1 82 ? 12.579 -3.844 -5.355 1.00 95.56 82 SER A O 1
ATOM 639 N N . GLU A 1 83 ? 13.097 -1.967 -6.482 1.00 94.44 83 GLU A N 1
ATOM 640 C CA . GLU A 1 83 ? 12.673 -1.029 -5.432 1.00 94.44 83 GLU A CA 1
ATOM 641 C C . GLU A 1 83 ? 11.176 -1.183 -5.097 1.00 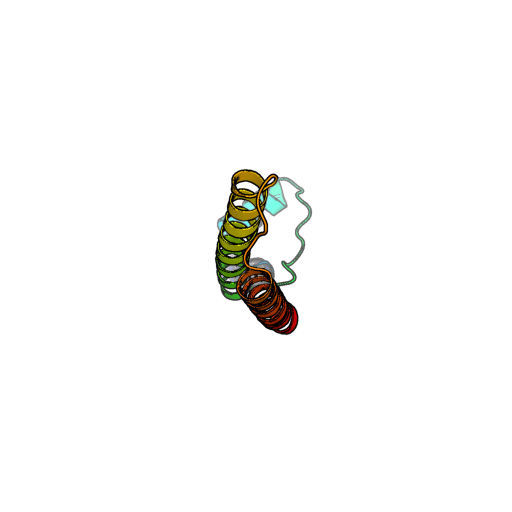94.44 83 GLU A C 1
ATOM 643 O O . GLU A 1 83 ? 10.783 -1.143 -3.927 1.00 94.44 83 GLU A O 1
ATOM 648 N N . LEU A 1 84 ? 10.321 -1.403 -6.106 1.00 95.62 84 LEU A N 1
ATOM 649 C CA . LEU A 1 84 ? 8.897 -1.677 -5.895 1.00 95.62 84 LEU A CA 1
ATOM 650 C C . LEU A 1 84 ? 8.677 -2.984 -5.119 1.00 95.62 84 LEU A C 1
ATOM 652 O O . LEU A 1 84 ? 7.834 -3.025 -4.220 1.00 95.62 84 LEU A O 1
ATOM 656 N N . ARG A 1 85 ? 9.433 -4.040 -5.443 1.00 96.38 85 ARG A N 1
ATOM 657 C CA . ARG A 1 85 ? 9.364 -5.334 -4.749 1.00 96.38 85 ARG A CA 1
ATOM 658 C C . ARG A 1 85 ? 9.809 -5.220 -3.292 1.00 96.38 85 ARG A C 1
ATOM 660 O O . ARG A 1 85 ? 9.131 -5.762 -2.425 1.00 96.38 85 ARG A O 1
ATOM 667 N N . GLU A 1 86 ? 10.915 -4.532 -3.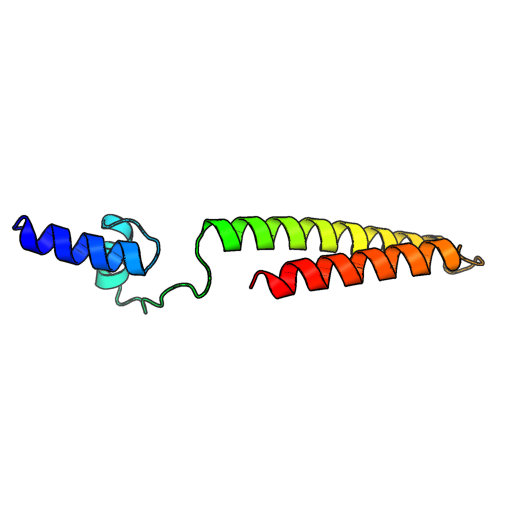024 1.00 96.81 86 GLU A N 1
ATOM 668 C CA . GLU A 1 86 ? 11.429 -4.325 -1.662 1.00 96.81 86 GLU A CA 1
ATOM 669 C C . GLU A 1 86 ? 10.410 -3.584 -0.796 1.00 96.81 86 GLU A C 1
ATOM 671 O O . GLU A 1 86 ? 10.009 -4.077 0.253 1.00 96.81 86 GLU A O 1
ATOM 676 N N . ARG A 1 87 ? 9.864 -2.475 -1.301 1.00 94.38 87 ARG A N 1
ATOM 677 C CA . ARG A 1 87 ? 8.822 -1.722 -0.593 1.00 94.38 87 ARG A CA 1
ATOM 678 C C . ARG A 1 87 ? 7.546 -2.522 -0.358 1.00 94.38 87 ARG A C 1
ATOM 680 O O . ARG A 1 87 ? 6.878 -2.327 0.654 1.00 94.38 87 ARG A O 1
ATOM 687 N N . LEU A 1 88 ? 7.169 -3.397 -1.291 1.00 96.44 88 LEU A N 1
ATOM 688 C CA . LEU A 1 88 ? 6.034 -4.294 -1.085 1.00 96.44 88 LEU A CA 1
ATOM 689 C C . LEU A 1 88 ? 6.316 -5.291 0.048 1.00 96.44 88 LEU A C 1
ATOM 691 O O . LEU A 1 88 ? 5.419 -5.552 0.848 1.00 96.44 88 LEU A O 1
ATOM 695 N N . ASN A 1 89 ? 7.544 -5.809 0.136 1.00 96.56 89 ASN A N 1
ATOM 696 C CA . ASN A 1 89 ? 7.962 -6.684 1.230 1.00 96.56 89 ASN A CA 1
ATOM 697 C C . ASN A 1 89 ? 7.925 -5.954 2.583 1.00 96.56 89 ASN A C 1
ATOM 699 O O . ASN A 1 89 ? 7.352 -6.479 3.532 1.00 96.56 89 ASN A O 1
ATOM 703 N N . ASP A 1 90 ? 8.406 -4.710 2.648 1.00 95.19 90 ASP A N 1
ATOM 704 C CA . ASP A 1 90 ? 8.344 -3.893 3.870 1.00 95.19 90 ASP A CA 1
ATOM 705 C C . ASP A 1 90 ? 6.901 -3.673 4.354 1.00 95.19 90 ASP A C 1
ATOM 707 O O . ASP A 1 90 ? 6.625 -3.661 5.553 1.00 95.19 90 ASP A O 1
ATOM 711 N N . ILE A 1 91 ? 5.949 -3.484 3.430 1.00 94.06 91 ILE A N 1
ATOM 712 C CA . ILE A 1 91 ? 4.522 -3.394 3.776 1.00 94.06 91 ILE A CA 1
ATOM 713 C C . ILE A 1 91 ? 4.021 -4.738 4.306 1.00 94.06 91 ILE A C 1
ATOM 715 O O . ILE A 1 91 ? 3.264 -4.758 5.274 1.00 94.06 91 ILE A O 1
ATOM 719 N N . TRP A 1 92 ? 4.420 -5.843 3.674 1.00 93.50 92 TRP A N 1
ATOM 720 C CA . TRP A 1 92 ? 3.996 -7.185 4.059 1.00 93.50 92 TRP A CA 1
ATOM 721 C C . TRP A 1 92 ? 4.456 -7.560 5.471 1.00 93.50 92 TRP A C 1
ATOM 723 O O . TRP A 1 92 ? 3.663 -8.085 6.241 1.00 93.50 92 TRP A O 1
ATOM 733 N N . GLU A 1 93 ? 5.688 -7.221 5.851 1.00 93.38 93 GLU A N 1
ATOM 734 C CA . GLU A 1 93 ? 6.228 -7.480 7.195 1.00 93.38 93 GLU A CA 1
ATOM 735 C C . GLU A 1 93 ? 5.524 -6.688 8.313 1.00 93.38 93 GLU A C 1
ATOM 737 O O . GLU A 1 93 ? 5.664 -7.009 9.494 1.00 93.38 93 GLU A O 1
ATOM 742 N N . ARG A 1 94 ? 4.750 -5.654 7.958 1.00 86.62 94 ARG A N 1
ATOM 743 C CA . ARG A 1 94 ? 3.988 -4.810 8.895 1.00 86.62 94 ARG A CA 1
ATOM 744 C C . ARG A 1 94 ? 2.540 -5.273 9.102 1.00 86.62 94 ARG A C 1
ATOM 746 O O . ARG A 1 94 ? 1.825 -4.633 9.877 1.00 86.62 94 ARG A O 1
ATOM 753 N N . ILE A 1 95 ? 2.093 -6.305 8.383 1.00 85.81 95 ILE A N 1
ATOM 754 C CA . ILE A 1 95 ? 0.718 -6.840 8.393 1.00 85.81 95 ILE A CA 1
ATOM 755 C C . ILE A 1 95 ? 0.675 -8.160 9.160 1.00 85.81 95 ILE A C 1
ATOM 757 O O . ILE A 1 95 ? -0.307 -8.340 9.918 1.00 85.81 95 ILE A O 1
#

Sequence (95 aa):
MSESEYLKLKQSAETLNMSVPAFVKKKAQGARLVAPKLDQTTRQSVAKDLSMLGANANQIAKYCNQHQHEAPNYEALERNISELRERLNDIWERI

Organism: NCBI:txid1003181

pLDDT: mean 90.47, std 5.26, range [61.56, 97.12]

Solvent-accessible surface area (backbone atoms only — not comparable to full-atom values): 5560 Å² total; per-residue (Å²): 133,56,72,70,56,51,50,55,44,41,55,56,11,53,67,47,76,44,53,49,70,59,39,53,52,39,56,75,69,69,49,88,85,68,59,65,95,57,58,71,66,58,47,52,51,49,53,51,54,51,51,55,50,52,52,51,54,52,49,53,52,49,50,51,64,75,34,68,92,52,88,63,66,58,69,63,50,52,51,52,52,49,55,53,51,52,55,50,48,60,53,55,78,74,108

InterPro domains:
  IPR053842 Mobilization protein NikA-like [PF21983] (1-64)

Radius of gyration: 22.32 Å; Cα contacts (8 Å, |Δi|>4): 47; chains: 1; bounding box: 48×14×65 Å

Secondary structure (DSSP, 8-state):
--HHHHHHHHHHHHHTTS-HHHHHHHHHTT------SS-HHHHHHHHHHHHHHHHHHHHHHHHHHHTTTS---HHHHHHHHHHHHHHHHHHHTT-

Mean predicted aligned error: 7.9 Å